Protein AF-A0A645JF62-F1 (afdb_monomer)

Secondary structure (DSSP, 8-state):
-HHHHHHHHSTTS-SSHHHHHH-BTTB--GGGGGGGG-PPPHHHHHHHHHHHH-SS-SS-TTEEEEESS-SSS-EEEEETTEEEEE-

Structure (mmCIF, N/CA/C/O backbone):
data_AF-A0A645JF62-F1
#
_entry.id   AF-A0A645JF62-F1
#
loop_
_atom_site.group_PDB
_atom_site.id
_atom_site.type_symbol
_atom_site.label_atom_id
_atom_site.label_alt_id
_atom_site.label_comp_id
_atom_site.label_asym_id
_atom_site.label_entity_id
_atom_site.label_seq_id
_atom_site.pdbx_PDB_ins_code
_atom_site.Cartn_x
_atom_site.Cartn_y
_atom_site.Cartn_z
_atom_site.occupancy
_atom_site.B_iso_or_equiv
_atom_site.auth_seq_id
_atom_site.auth_comp_id
_atom_site.auth_asym_id
_atom_site.auth_atom_id
_atom_site.pdbx_PDB_model_num
ATOM 1 N N . MET A 1 1 ? 3.777 -1.481 2.411 1.00 82.88 1 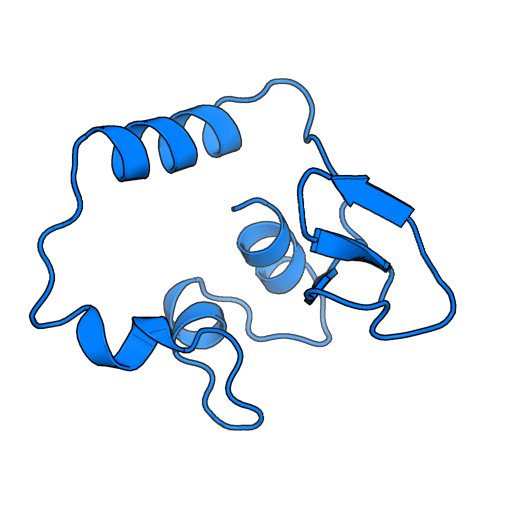MET A N 1
ATOM 2 C CA . MET A 1 1 ? 3.743 -2.954 2.342 1.00 82.88 1 MET A CA 1
ATOM 3 C C . MET A 1 1 ? 2.530 -3.488 3.081 1.00 82.88 1 MET A C 1
ATOM 5 O O . MET A 1 1 ? 1.659 -4.025 2.422 1.00 82.88 1 MET A O 1
ATOM 9 N N . GLU A 1 2 ? 2.418 -3.272 4.393 1.00 92.12 2 GLU A N 1
ATOM 10 C CA . GLU A 1 2 ? 1.351 -3.873 5.216 1.00 92.12 2 GLU A CA 1
ATOM 11 C C . GLU A 1 2 ? -0.075 -3.643 4.712 1.00 92.12 2 GLU A C 1
ATOM 13 O O . GLU A 1 2 ? -0.860 -4.575 4.732 1.00 92.12 2 GLU A O 1
ATOM 18 N N . VAL A 1 3 ? -0.391 -2.481 4.129 1.00 95.00 3 VAL A N 1
ATOM 19 C CA . VAL A 1 3 ? -1.713 -2.247 3.515 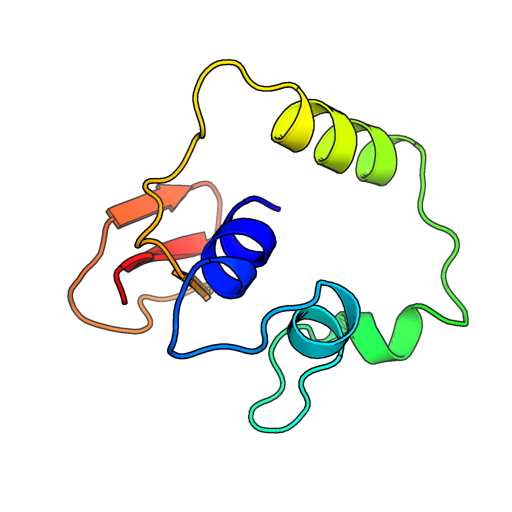1.00 95.00 3 VAL A CA 1
ATOM 20 C C . VAL A 1 3 ? -2.075 -3.295 2.445 1.00 95.00 3 VAL A C 1
ATOM 22 O O . VAL A 1 3 ? -3.240 -3.650 2.318 1.00 95.00 3 VAL A O 1
ATOM 25 N N . VAL A 1 4 ? -1.107 -3.824 1.686 1.00 95.44 4 VAL A N 1
ATOM 26 C CA . VAL A 1 4 ? -1.357 -4.919 0.725 1.00 95.44 4 VAL A CA 1
ATOM 27 C C . VAL A 1 4 ? -1.761 -6.196 1.461 1.00 95.44 4 VAL A C 1
ATOM 29 O O . VAL A 1 4 ? -2.715 -6.850 1.057 1.00 95.44 4 VAL A O 1
ATOM 32 N N . LEU A 1 5 ? -1.074 -6.521 2.559 1.00 94.38 5 LEU A N 1
ATOM 33 C CA . LEU A 1 5 ? -1.380 -7.690 3.387 1.00 94.38 5 LEU A CA 1
ATOM 34 C C . LEU A 1 5 ? -2.736 -7.535 4.090 1.00 94.38 5 LEU A C 1
ATOM 36 O O . LEU A 1 5 ? -3.539 -8.460 4.072 1.00 94.38 5 LEU A O 1
ATOM 40 N N . ASN A 1 6 ? -3.033 -6.349 4.622 1.00 96.06 6 ASN A N 1
ATOM 41 C CA . ASN A 1 6 ? -4.319 -6.035 5.247 1.00 96.06 6 ASN A CA 1
ATOM 42 C C . ASN A 1 6 ? -5.479 -6.170 4.256 1.00 96.06 6 ASN A C 1
ATOM 44 O O . ASN A 1 6 ? -6.534 -6.685 4.607 1.00 96.06 6 ASN A O 1
ATOM 48 N N . ARG A 1 7 ? -5.281 -5.766 2.995 1.00 96.75 7 ARG A N 1
ATOM 49 C CA . ARG A 1 7 ? -6.292 -5.936 1.941 1.00 96.75 7 ARG 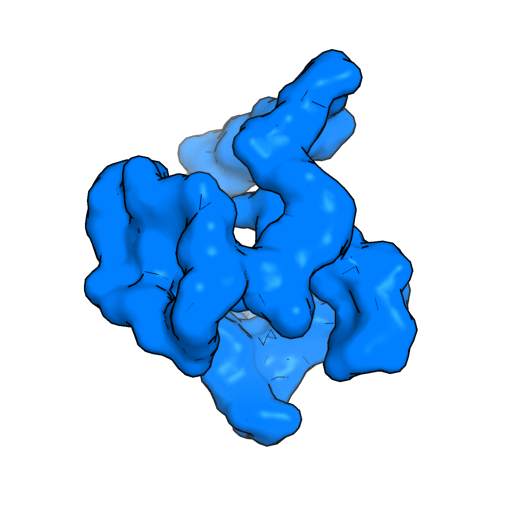A CA 1
ATOM 50 C C . ARG A 1 7 ? -6.583 -7.400 1.647 1.00 96.75 7 ARG A C 1
ATOM 52 O O . ARG A 1 7 ? -7.747 -7.746 1.559 1.00 96.75 7 ARG A O 1
ATOM 59 N N . ILE A 1 8 ? -5.564 -8.253 1.595 1.00 95.62 8 ILE A N 1
ATOM 60 C CA . ILE A 1 8 ? -5.756 -9.703 1.421 1.00 95.62 8 ILE A CA 1
ATOM 61 C C . ILE A 1 8 ? -6.608 -10.302 2.555 1.00 95.62 8 ILE A C 1
ATOM 63 O O . ILE A 1 8 ? -7.325 -11.276 2.347 1.00 95.62 8 ILE A O 1
ATOM 67 N N . LEU A 1 9 ? -6.544 -9.721 3.757 1.00 93.94 9 LEU A N 1
ATOM 68 C CA . LEU A 1 9 ? -7.328 -10.151 4.919 1.00 93.94 9 LEU A CA 1
ATOM 69 C C . LEU A 1 9 ? -8.724 -9.508 5.000 1.00 93.94 9 LEU A C 1
ATOM 71 O O . LEU A 1 9 ? -9.562 -9.981 5.771 1.00 93.94 9 LEU A O 1
ATOM 75 N N . SER A 1 10 ? -8.982 -8.435 4.249 1.00 95.62 10 SER A N 1
ATOM 76 C CA . SER A 1 10 ? -10.257 -7.717 4.273 1.00 95.62 10 SER A CA 1
ATOM 77 C C . SER A 1 10 ? -11.228 -8.299 3.237 1.00 95.62 10 SER A C 1
ATOM 79 O O . SER A 1 10 ? -10.861 -8.470 2.076 1.00 95.62 10 SER A O 1
ATOM 81 N N . PRO A 1 11 ? -12.504 -8.530 3.598 1.00 95.00 11 PRO A N 1
ATOM 82 C CA . PRO A 1 11 ? -13.516 -9.027 2.662 1.00 95.00 11 PRO A CA 1
ATOM 83 C C . PRO A 1 11 ? -13.886 -8.022 1.556 1.00 95.00 11 PRO A C 1
ATOM 85 O O . PRO A 1 11 ? -14.600 -8.383 0.622 1.00 95.00 11 PRO A O 1
ATOM 88 N N . SER A 1 12 ? -13.442 -6.766 1.657 1.00 94.00 12 SER A N 1
ATOM 89 C CA . SER A 1 12 ? -13.733 -5.710 0.677 1.00 94.00 12 SER A CA 1
ATOM 90 C C . SER A 1 12 ? -12.713 -5.624 -0.460 1.00 94.00 12 SER A C 1
ATOM 92 O O . SER A 1 12 ? -12.867 -4.793 -1.359 1.00 94.00 12 SER A O 1
ATOM 94 N N . PHE A 1 13 ? -11.673 -6.460 -0.439 1.00 95.44 13 PHE A N 1
ATOM 95 C CA . PHE A 1 13 ? -10.606 -6.487 -1.436 1.00 95.44 13 PHE A CA 1
ATOM 96 C C . PHE A 1 13 ? -10.365 -7.919 -1.940 1.00 95.44 13 PHE A C 1
ATOM 98 O O . PHE A 1 13 ? -10.858 -8.874 -1.340 1.00 95.44 13 PHE A O 1
ATOM 105 N N . PRO A 1 14 ? -9.636 -8.087 -3.059 1.00 96.00 14 PRO A N 1
ATOM 106 C CA . PRO A 1 14 ? -9.189 -9.407 -3.496 1.00 96.00 14 PRO A CA 1
ATOM 107 C C . PRO A 1 14 ? -8.306 -10.106 -2.454 1.00 96.00 14 PRO A C 1
ATOM 109 O O . PRO A 1 14 ? -7.603 -9.448 -1.685 1.00 96.00 14 PRO A O 1
ATOM 112 N N . ASP A 1 15 ? -8.292 -11.437 -2.475 1.00 95.94 15 ASP A N 1
ATOM 113 C CA . ASP A 1 15 ? -7.654 -12.289 -1.462 1.00 95.94 15 ASP A CA 1
ATOM 114 C C . ASP A 1 15 ? -6.267 -12.812 -1.885 1.00 95.94 15 ASP A C 1
ATOM 116 O O . ASP A 1 15 ? -5.685 -13.688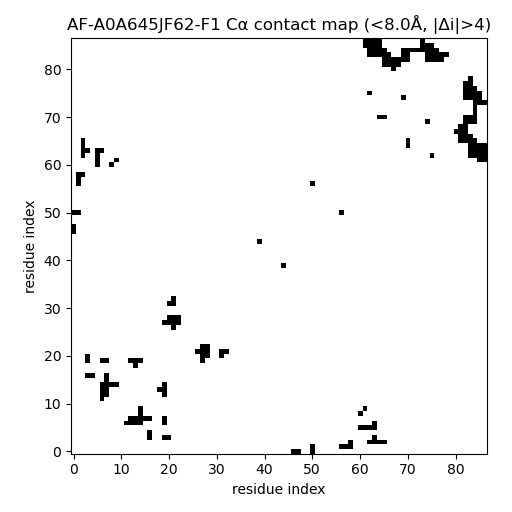 -1.241 1.00 95.94 15 ASP A O 1
ATOM 120 N N . THR A 1 16 ? -5.689 -12.243 -2.947 1.00 96.62 16 THR A N 1
ATOM 121 C CA . THR A 1 16 ? -4.334 -12.565 -3.404 1.00 96.62 16 THR A CA 1
ATOM 122 C C . THR A 1 16 ? -3.472 -11.319 -3.604 1.00 96.62 16 THR A C 1
ATOM 124 O O . THR A 1 16 ? -3.951 -10.243 -3.967 1.00 96.62 16 THR A O 1
ATOM 127 N N . VAL A 1 17 ? -2.155 -11.467 -3.400 1.00 95.19 17 VAL A N 1
ATOM 128 C CA . VAL A 1 17 ? -1.178 -10.387 -3.650 1.00 95.19 17 VAL A CA 1
ATOM 129 C C . VAL A 1 17 ? -1.274 -9.892 -5.092 1.00 95.19 17 VAL A C 1
ATOM 131 O O . VAL A 1 17 ? -1.242 -8.685 -5.318 1.00 95.19 17 VAL A O 1
ATOM 134 N N . ASP A 1 18 ? -1.397 -10.811 -6.053 1.00 95.50 18 ASP A N 1
ATOM 135 C CA . ASP A 1 18 ? -1.459 -10.480 -7.476 1.00 95.50 18 ASP A CA 1
ATOM 136 C C . ASP A 1 18 ? -2.685 -9.609 -7.776 1.00 95.50 18 ASP A C 1
ATOM 138 O O . ASP A 1 18 ? -2.544 -8.493 -8.277 1.00 95.50 18 ASP A O 1
ATOM 142 N N . GLU A 1 19 ? -3.875 -10.035 -7.353 1.00 96.00 19 GLU A N 1
ATOM 143 C CA . GLU A 1 19 ? -5.103 -9.290 -7.625 1.00 96.00 19 GLU A CA 1
ATOM 144 C C . GLU A 1 19 ? -5.147 -7.937 -6.906 1.00 96.00 19 GLU A C 1
ATOM 146 O O . GLU A 1 19 ? -5.602 -6.957 -7.497 1.00 96.00 19 GLU A O 1
ATOM 151 N N . VAL A 1 20 ? -4.629 -7.835 -5.674 1.00 96.06 20 VAL A N 1
ATOM 152 C CA . VAL A 1 20 ? -4.529 -6.552 -4.954 1.00 96.06 20 VAL A CA 1
ATOM 153 C C . VAL A 1 20 ? -3.548 -5.599 -5.644 1.00 96.06 20 VAL A C 1
ATOM 155 O O . VAL A 1 20 ? -3.848 -4.412 -5.807 1.00 96.06 20 VAL A O 1
ATOM 158 N N . VAL A 1 21 ? -2.371 -6.087 -6.051 1.00 95.31 21 VAL A N 1
ATOM 159 C CA . VAL A 1 21 ? -1.324 -5.264 -6.679 1.00 95.31 21 VAL A CA 1
ATOM 160 C C . VAL A 1 21 ? -1.721 -4.838 -8.093 1.00 95.31 21 VAL A C 1
ATOM 162 O O . VAL A 1 21 ? -1.508 -3.681 -8.465 1.00 95.31 21 VAL A O 1
ATOM 165 N N . TYR A 1 22 ? -2.321 -5.736 -8.875 1.00 95.62 22 TYR A N 1
ATOM 166 C CA . TYR A 1 22 ? -2.724 -5.483 -10.258 1.00 95.62 22 TYR A CA 1
ATOM 167 C C . TYR A 1 22 ? -4.153 -4.949 -10.410 1.00 95.62 22 TYR A C 1
ATOM 169 O O . TYR A 1 22 ? -4.601 -4.758 -11.544 1.00 95.62 22 TYR A O 1
ATOM 177 N N . GLN A 1 23 ? -4.870 -4.649 -9.322 1.00 94.06 23 GLN A N 1
ATOM 178 C CA . GLN A 1 23 ? -6.219 -4.087 -9.393 1.00 94.06 23 GLN A CA 1
ATOM 179 C C . GLN A 1 23 ? -6.252 -2.799 -10.238 1.00 94.06 23 GLN A C 1
ATOM 181 O O . GLN A 1 23 ? -5.566 -1.813 -9.948 1.00 94.06 23 GLN A O 1
ATOM 186 N N . ARG A 1 24 ? -7.091 -2.798 -11.287 1.00 91.06 24 ARG A N 1
ATOM 187 C CA . ARG A 1 24 ? -7.216 -1.685 -12.254 1.00 91.06 24 ARG A CA 1
ATOM 188 C C . ARG A 1 24 ? -8.481 -0.847 -12.111 1.00 91.06 24 ARG A C 1
ATOM 190 O O . ARG A 1 24 ? -8.551 0.226 -12.704 1.00 91.06 24 ARG A O 1
ATOM 197 N N . ASN A 1 25 ? -9.474 -1.319 -11.360 1.00 87.81 25 ASN A N 1
ATOM 198 C CA . ASN A 1 25 ? -10.738 -0.611 -11.183 1.00 87.81 25 ASN A CA 1
ATOM 199 C C . ASN A 1 25 ? -11.145 -0.543 -9.696 1.00 87.81 25 ASN A C 1
ATOM 201 O O . ASN A 1 25 ? -11.685 -1.519 -9.174 1.00 87.81 25 ASN A O 1
ATOM 205 N N . PRO A 1 26 ? -10.868 0.578 -9.002 1.00 87.88 26 PRO A N 1
ATOM 206 C CA . PRO A 1 26 ? -9.969 1.653 -9.432 1.00 87.88 26 PRO A CA 1
ATOM 207 C C . PRO A 1 26 ? -8.503 1.186 -9.435 1.00 87.88 26 PRO A C 1
ATOM 209 O O . PRO A 1 26 ? -8.162 0.180 -8.812 1.00 87.88 26 PRO A O 1
ATOM 212 N N . LEU A 1 27 ? -7.636 1.907 -10.150 1.00 90.75 27 LEU A N 1
ATOM 213 C CA . LEU A 1 27 ? -6.195 1.646 -10.141 1.00 90.75 27 LEU A CA 1
ATOM 214 C C . LEU A 1 27 ? -5.640 1.878 -8.729 1.00 90.75 27 LEU A C 1
ATOM 216 O O . LEU A 1 27 ? -5.686 3.003 -8.237 1.00 90.75 27 LEU A O 1
ATOM 220 N N . GLN A 1 28 ? -5.108 0.827 -8.101 1.00 90.12 28 GLN A N 1
ATOM 221 C CA . GLN A 1 28 ? -4.578 0.901 -6.732 1.00 90.12 28 GLN A CA 1
ATOM 222 C C . GLN A 1 28 ? -3.092 1.271 -6.692 1.00 90.12 28 GLN A C 1
ATOM 224 O O . GLN A 1 28 ? -2.689 2.160 -5.947 1.00 90.12 28 GLN A O 1
ATOM 229 N N . PHE A 1 29 ? -2.275 0.610 -7.516 1.00 93.06 29 PHE A N 1
ATOM 230 C CA . PHE A 1 29 ? -0.825 0.796 -7.545 1.00 93.06 29 PHE A CA 1
ATOM 231 C C . PHE A 1 29 ? -0.386 1.190 -8.952 1.00 93.06 29 PHE A C 1
ATOM 233 O O . PHE A 1 29 ? -0.291 0.347 -9.845 1.00 93.06 29 PHE A O 1
ATOM 240 N N . SER A 1 30 ? -0.089 2.475 -9.162 1.00 91.44 30 SER A N 1
ATOM 241 C CA . SER A 1 30 ? 0.395 2.966 -10.460 1.00 91.44 30 SER A CA 1
ATOM 242 C C . SER A 1 30 ? 1.677 2.278 -10.964 1.00 91.44 30 SER A C 1
ATOM 244 O O . SER A 1 30 ? 1.773 2.085 -12.177 1.00 91.44 30 SER A O 1
ATOM 246 N N . PRO A 1 31 ? 2.616 1.804 -10.111 1.00 92.62 31 PRO A N 1
ATOM 247 C CA . PRO A 1 31 ? 3.783 1.062 -10.591 1.00 92.62 31 PRO A CA 1
ATOM 248 C C . PRO A 1 31 ? 3.475 -0.347 -11.117 1.00 92.62 31 PRO A C 1
ATOM 250 O O . PRO A 1 31 ? 4.350 -0.945 -11.736 1.00 92.62 31 PRO A O 1
ATOM 253 N N . SER A 1 32 ? 2.265 -0.889 -10.910 1.00 93.88 32 SER A N 1
ATOM 254 C CA . SER A 1 32 ? 1.910 -2.256 -11.339 1.00 93.88 32 SER A CA 1
ATOM 255 C C . SER A 1 32 ? 2.139 -2.490 -12.837 1.00 93.88 32 SER A C 1
ATOM 257 O O . SER A 1 32 ? 2.614 -3.548 -13.240 1.00 93.88 32 SER A O 1
ATOM 259 N N . ALA A 1 33 ? 1.899 -1.474 -13.670 1.00 93.50 33 ALA A N 1
ATOM 260 C CA . ALA A 1 33 ? 2.145 -1.536 -15.110 1.00 93.50 33 ALA A CA 1
ATOM 261 C C . ALA A 1 33 ? 3.637 -1.647 -15.482 1.00 93.50 33 ALA A C 1
ATOM 263 O O . ALA A 1 33 ? 3.959 -2.082 -16.585 1.00 93.50 33 ALA A O 1
ATOM 264 N N . LEU A 1 34 ? 4.540 -1.257 -14.579 1.00 94.94 34 LEU A N 1
ATOM 265 C CA . LEU A 1 34 ? 5.986 -1.243 -14.804 1.00 94.94 34 LEU A CA 1
ATOM 266 C C . LEU A 1 34 ? 6.681 -2.514 -14.305 1.00 94.94 34 LEU A C 1
ATOM 268 O O . LEU A 1 34 ? 7.825 -2.749 -14.702 1.00 94.94 34 LEU A O 1
ATOM 272 N N . ILE A 1 35 ? 6.006 -3.342 -13.495 1.00 93.00 35 ILE A N 1
ATOM 273 C CA . ILE A 1 35 ? 6.557 -4.582 -12.916 1.00 93.00 35 ILE A CA 1
ATOM 274 C C . ILE A 1 35 ? 7.241 -5.475 -13.969 1.00 93.00 35 ILE A C 1
ATOM 276 O O . ILE A 1 35 ? 8.374 -5.879 -13.722 1.00 93.00 35 ILE A O 1
ATOM 280 N N . PRO A 1 36 ? 6.672 -5.724 -15.171 1.00 93.81 36 PRO A N 1
ATOM 281 C CA . PRO A 1 36 ? 7.311 -6.596 -16.166 1.00 93.81 36 PRO A CA 1
ATOM 282 C C . PRO A 1 36 ? 8.655 -6.084 -16.707 1.00 93.81 36 PRO A C 1
ATOM 284 O O . PRO A 1 36 ? 9.388 -6.829 -17.349 1.00 93.81 36 PRO A O 1
ATOM 287 N N . THR A 1 37 ? 8.953 -4.800 -16.503 1.00 96.19 37 THR A N 1
ATOM 288 C CA . THR A 1 37 ? 10.120 -4.107 -17.076 1.00 96.19 37 THR A CA 1
ATOM 289 C C . THR A 1 37 ? 11.057 -3.533 -16.019 1.00 96.19 37 THR A C 1
ATOM 291 O O . THR A 1 37 ? 12.087 -2.956 -16.358 1.00 96.19 37 THR A O 1
ATOM 294 N N . THR A 1 38 ? 10.704 -3.678 -14.741 1.00 95.38 38 THR A N 1
ATOM 295 C CA . THR A 1 38 ? 11.431 -3.077 -13.626 1.00 95.38 38 THR A CA 1
ATOM 296 C C . THR A 1 38 ? 12.047 -4.170 -12.775 1.00 95.38 38 THR A C 1
ATOM 298 O O . THR A 1 38 ? 11.338 -5.000 -12.213 1.00 95.38 38 THR A O 1
ATOM 301 N N . THR A 1 39 ? 13.368 -4.138 -12.632 1.00 95.94 39 THR A N 1
ATOM 302 C CA . THR A 1 39 ? 14.069 -4.998 -11.679 1.00 95.94 39 THR A CA 1
ATOM 303 C C . THR A 1 39 ? 14.031 -4.337 -10.298 1.00 95.94 39 THR A C 1
ATOM 305 O O . THR A 1 39 ? 14.562 -3.231 -10.160 1.00 95.94 39 THR A O 1
ATOM 308 N N . PRO A 1 40 ? 13.413 -4.957 -9.276 1.00 94.38 40 PRO A N 1
ATOM 309 C CA . PRO A 1 40 ? 13.471 -4.443 -7.911 1.00 94.38 40 PRO A CA 1
ATOM 310 C C . PRO A 1 40 ? 14.916 -4.438 -7.400 1.00 94.38 40 PRO A C 1
ATOM 312 O O . PRO A 1 40 ? 15.723 -5.292 -7.766 1.00 94.38 40 PRO A O 1
ATOM 315 N N . THR A 1 41 ? 15.241 -3.476 -6.542 1.00 96.19 41 THR A N 1
ATOM 316 C CA . THR A 1 41 ? 16.534 -3.416 -5.854 1.00 96.19 41 THR A CA 1
ATOM 317 C C . THR A 1 41 ? 16.457 -4.119 -4.500 1.00 96.19 41 THR A C 1
ATOM 319 O O . THR A 1 41 ? 15.371 -4.386 -3.978 1.00 96.19 41 THR A O 1
ATOM 322 N N . GLU A 1 42 ? 17.619 -4.353 -3.891 1.00 97.25 42 GLU A N 1
ATOM 323 C CA . GLU A 1 42 ? 17.739 -4.899 -2.533 1.00 97.25 42 GLU A CA 1
ATOM 324 C C . GLU A 1 42 ? 16.922 -4.122 -1.493 1.00 97.25 42 GLU A C 1
ATOM 326 O O . GLU A 1 42 ? 16.421 -4.703 -0.535 1.00 97.25 42 GLU A O 1
ATOM 331 N N . GLU A 1 43 ? 16.744 -2.810 -1.674 1.00 95.50 43 GLU A N 1
ATOM 332 C CA . GLU A 1 43 ? 15.943 -1.999 -0.758 1.00 95.50 43 GLU A CA 1
ATOM 333 C C . GLU A 1 43 ? 14.467 -2.419 -0.764 1.00 95.50 43 GLU A C 1
ATOM 335 O O . GLU A 1 43 ? 13.858 -2.539 0.300 1.00 95.50 43 GLU A O 1
ATOM 340 N N . GLN A 1 44 ? 13.896 -2.707 -1.941 1.00 93.94 44 GLN A N 1
ATOM 341 C CA . GLN A 1 44 ? 12.513 -3.180 -2.026 1.00 93.94 44 GLN A CA 1
ATOM 342 C C . GLN A 1 44 ? 12.360 -4.563 -1.389 1.00 93.94 44 GLN A C 1
ATOM 344 O O . GLN A 1 44 ? 11.403 -4.768 -0.643 1.00 93.94 44 GLN A O 1
ATOM 349 N N . TYR A 1 45 ? 13.307 -5.480 -1.623 1.00 95.38 45 TYR A N 1
ATOM 350 C CA . TYR A 1 45 ? 13.289 -6.801 -0.985 1.00 95.38 45 TYR A CA 1
ATOM 351 C C . TYR A 1 45 ? 13.363 -6.692 0.537 1.00 95.38 45 TYR A C 1
ATOM 353 O O . TYR A 1 45 ? 12.500 -7.230 1.226 1.00 95.38 45 TYR A O 1
ATOM 361 N N . ARG A 1 46 ? 14.301 -5.903 1.073 1.00 94.69 46 ARG A N 1
ATOM 362 C CA . ARG A 1 46 ? 14.419 -5.683 2.522 1.00 94.69 46 ARG A CA 1
ATOM 363 C C . ARG A 1 46 ? 13.165 -5.073 3.129 1.00 94.69 46 ARG A C 1
ATOM 365 O O . ARG A 1 46 ? 12.784 -5.450 4.234 1.00 94.69 46 ARG A O 1
ATOM 372 N N . ALA A 1 47 ? 12.515 -4.144 2.431 1.00 90.19 47 ALA A N 1
ATOM 373 C CA . ALA A 1 47 ? 11.265 -3.554 2.900 1.00 90.19 47 ALA A CA 1
ATOM 374 C C . ALA A 1 47 ? 10.137 -4.598 2.988 1.00 90.19 47 ALA A C 1
ATOM 376 O O . ALA A 1 47 ? 9.354 -4.573 3.939 1.00 90.19 47 ALA A O 1
ATOM 377 N N . VAL A 1 48 ? 10.065 -5.528 2.026 1.00 92.50 48 VAL A N 1
ATOM 378 C CA . VAL A 1 48 ? 9.117 -6.655 2.050 1.00 92.50 48 VAL A CA 1
ATOM 379 C C . VAL A 1 48 ? 9.439 -7.604 3.200 1.00 92.50 48 VAL A C 1
ATOM 381 O O . VAL A 1 48 ? 8.565 -7.897 4.010 1.00 92.50 48 VAL A O 1
ATOM 384 N N . GLU A 1 49 ? 10.692 -8.044 3.300 1.00 93.88 49 GLU A N 1
ATOM 385 C CA . GLU A 1 49 ? 11.151 -8.977 4.332 1.00 93.88 49 GLU A CA 1
ATOM 386 C C . GLU A 1 49 ? 10.936 -8.421 5.737 1.00 93.88 49 GLU A C 1
ATOM 388 O O . GLU A 1 49 ? 10.431 -9.126 6.603 1.00 93.88 49 GLU A O 1
ATOM 393 N N . THR A 1 50 ? 11.248 -7.141 5.950 1.00 90.88 50 THR A N 1
ATOM 394 C CA . THR A 1 50 ? 11.049 -6.477 7.244 1.00 90.88 50 THR A CA 1
ATOM 395 C C . THR A 1 50 ? 9.578 -6.482 7.643 1.00 90.88 50 THR A C 1
ATOM 397 O O . THR A 1 50 ? 9.270 -6.780 8.790 1.00 90.88 50 THR A O 1
ATOM 400 N N . ALA A 1 51 ? 8.664 -6.201 6.709 1.00 88.88 51 ALA A N 1
ATOM 401 C CA . ALA A 1 51 ? 7.231 -6.221 6.993 1.00 88.88 51 ALA A CA 1
ATOM 402 C C . ALA A 1 51 ? 6.706 -7.640 7.274 1.00 88.88 51 ALA A C 1
ATOM 404 O O . ALA A 1 51 ? 5.852 -7.814 8.134 1.00 88.88 51 ALA A O 1
ATOM 405 N N . LEU A 1 52 ? 7.219 -8.657 6.573 1.00 91.38 52 LEU A N 1
ATOM 406 C CA . LEU A 1 52 ? 6.826 -10.056 6.786 1.00 91.38 52 LEU A CA 1
ATOM 407 C C . LEU A 1 52 ? 7.405 -10.653 8.077 1.00 91.38 52 LEU A C 1
ATOM 409 O O . LEU A 1 52 ? 6.785 -11.529 8.674 1.00 91.38 52 LEU A O 1
ATOM 413 N N . ALA A 1 53 ? 8.594 -10.211 8.489 1.00 92.12 53 ALA A N 1
ATOM 414 C CA . ALA A 1 53 ? 9.290 -10.701 9.678 1.00 92.12 53 ALA A CA 1
ATOM 415 C C . ALA A 1 53 ? 8.990 -9.887 10.948 1.00 92.12 53 ALA A C 1
ATOM 417 O O . ALA A 1 53 ? 9.478 -10.240 12.025 1.00 92.12 53 ALA A O 1
ATOM 418 N N . ALA A 1 54 ? 8.237 -8.789 10.840 1.00 88.06 54 ALA A N 1
ATOM 419 C CA . ALA A 1 54 ? 7.909 -7.943 11.977 1.00 88.06 54 ALA A CA 1
ATOM 420 C C . ALA A 1 54 ? 7.102 -8.728 13.024 1.00 88.06 54 ALA A C 1
ATOM 422 O O . ALA A 1 54 ? 6.093 -9.355 12.710 1.00 88.06 54 ALA A O 1
ATOM 423 N N . ALA A 1 55 ? 7.548 -8.683 14.284 1.00 88.75 55 ALA A N 1
ATOM 424 C CA . ALA A 1 55 ? 6.830 -9.309 15.396 1.00 88.75 55 ALA A CA 1
ATOM 425 C C . ALA A 1 55 ? 5.489 -8.611 15.679 1.00 88.75 55 ALA A C 1
ATOM 427 O O . ALA A 1 55 ? 4.534 -9.254 16.109 1.00 88.75 55 ALA A O 1
ATOM 428 N N . GLU A 1 56 ? 5.431 -7.306 15.415 1.00 89.69 56 GLU A N 1
ATOM 429 C CA . GLU A 1 56 ? 4.234 -6.481 15.517 1.00 89.69 56 GLU A CA 1
ATOM 430 C C . GLU A 1 56 ? 4.080 -5.673 14.222 1.00 89.69 56 GLU A C 1
ATOM 432 O O . GLU A 1 56 ? 5.064 -5.073 13.773 1.00 89.69 56 GLU A O 1
ATOM 437 N N . PRO A 1 57 ? 2.885 -5.652 13.607 1.00 89.94 57 PRO A N 1
ATOM 438 C CA . PRO A 1 57 ? 2.642 -4.835 12.428 1.00 89.94 57 PRO A CA 1
ATOM 439 C C . PRO A 1 57 ? 2.650 -3.344 12.792 1.00 89.94 57 PRO A C 1
ATOM 441 O O . PRO A 1 57 ? 2.216 -2.942 13.872 1.00 89.94 57 PRO A O 1
ATOM 444 N N . ILE A 1 58 ? 3.120 -2.508 11.868 1.00 90.81 58 ILE A N 1
ATOM 445 C CA . ILE A 1 58 ? 3.089 -1.041 11.971 1.00 90.81 58 ILE A CA 1
ATOM 446 C C . ILE A 1 58 ? 1.644 -0.521 11.947 1.00 90.81 58 ILE A C 1
ATOM 448 O O . ILE A 1 58 ? 1.359 0.543 12.496 1.00 90.81 58 ILE A O 1
ATOM 452 N N . THR A 1 59 ? 0.741 -1.237 11.279 1.00 94.06 59 THR A N 1
ATOM 453 C CA . THR A 1 59 ? -0.659 -0.865 11.074 1.00 94.06 59 THR A CA 1
ATOM 454 C C . THR A 1 59 ? -1.618 -1.947 11.560 1.00 94.06 59 THR A C 1
ATOM 456 O O . THR A 1 59 ? -1.355 -3.140 11.426 1.00 94.06 59 THR A O 1
ATOM 459 N N . ASP A 1 60 ? -2.770 -1.531 12.090 1.00 95.38 60 ASP A N 1
ATOM 460 C CA . ASP A 1 60 ? -3.847 -2.462 12.439 1.00 95.38 60 ASP A CA 1
ATOM 461 C C . ASP A 1 60 ? -4.425 -3.118 11.171 1.00 95.38 60 ASP A C 1
ATOM 463 O O . ASP A 1 60 ? -4.416 -2.527 10.089 1.00 95.38 60 ASP A O 1
ATOM 467 N N . ALA A 1 61 ? -4.999 -4.316 11.311 1.00 94.75 61 ALA A N 1
ATOM 468 C CA . ALA A 1 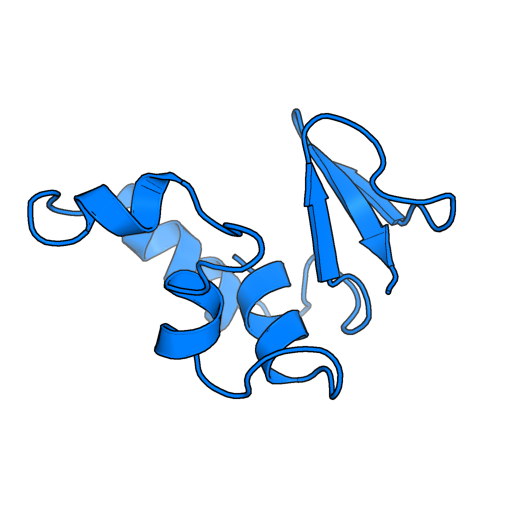61 ? -5.507 -5.103 10.182 1.00 94.75 61 ALA A CA 1
ATOM 469 C C . ALA A 1 61 ? -6.620 -4.414 9.361 1.00 94.75 61 ALA A C 1
ATOM 471 O O . ALA A 1 61 ? -6.807 -4.743 8.194 1.00 94.75 61 ALA A O 1
ATOM 472 N N . ASP A 1 62 ? -7.353 -3.458 9.939 1.00 97.06 62 ASP A N 1
ATOM 473 C CA . ASP A 1 62 ? -8.403 -2.694 9.249 1.00 97.06 62 ASP A CA 1
ATOM 474 C C . ASP A 1 62 ? -7.877 -1.419 8.557 1.00 97.06 62 ASP A C 1
ATOM 476 O O . ASP A 1 62 ? -8.655 -0.666 7.968 1.00 97.06 62 ASP A O 1
ATOM 480 N N . VAL A 1 63 ? -6.566 -1.150 8.599 1.00 97.69 63 VAL A N 1
ATOM 481 C CA . VAL A 1 63 ? -5.925 -0.037 7.884 1.00 97.69 63 VAL A CA 1
ATOM 482 C C . VAL A 1 63 ? -5.633 -0.463 6.445 1.00 97.69 63 VAL A C 1
ATOM 484 O O . VAL A 1 63 ? -4.609 -1.081 6.147 1.00 97.69 63 VAL A O 1
ATOM 487 N N . VAL A 1 64 ? -6.548 -0.116 5.537 1.00 96.88 64 VAL A N 1
ATOM 488 C CA . VAL A 1 64 ? -6.556 -0.588 4.136 1.00 96.88 64 VAL A CA 1
ATOM 489 C C . VAL A 1 64 ? -6.401 0.525 3.091 1.00 96.88 64 VAL A C 1
ATOM 491 O O . VAL A 1 64 ? -6.249 0.244 1.895 1.00 96.88 64 VAL A O 1
ATOM 494 N N . TYR A 1 65 ? -6.406 1.795 3.505 1.00 95.88 65 TYR A N 1
ATOM 495 C CA . TYR A 1 65 ? -6.193 2.933 2.608 1.00 95.88 65 TYR A CA 1
ATOM 496 C C . TYR A 1 65 ? -4.918 3.692 2.949 1.00 95.88 65 TYR A C 1
ATOM 498 O O . TYR A 1 65 ? -4.593 3.905 4.117 1.00 95.88 65 TYR A O 1
ATOM 506 N N . PHE A 1 66 ? -4.239 4.165 1.907 1.00 94.81 66 PHE A N 1
ATOM 507 C CA . PHE A 1 66 ? -3.131 5.102 2.009 1.00 94.81 66 PHE A CA 1
ATOM 508 C C . PHE A 1 66 ? -3.117 6.007 0.773 1.00 94.81 66 PHE A C 1
ATOM 510 O O . PHE A 1 66 ? -3.384 5.549 -0.338 1.00 94.81 66 PHE A O 1
ATOM 517 N N . SER A 1 67 ? -2.834 7.291 0.960 1.00 94.69 67 SER A N 1
ATOM 518 C CA . SER A 1 67 ? -2.680 8.269 -0.125 1.00 94.69 67 SER A CA 1
ATOM 519 C C . SER A 1 67 ? -1.926 9.497 0.398 1.00 94.69 67 SER A C 1
ATOM 521 O O . SER A 1 67 ? -1.617 9.576 1.585 1.00 94.69 67 SER A O 1
ATOM 523 N N . THR A 1 68 ? -1.603 10.464 -0.458 1.00 95.88 68 THR A N 1
ATOM 524 C CA . THR A 1 68 ? -1.001 11.747 -0.041 1.00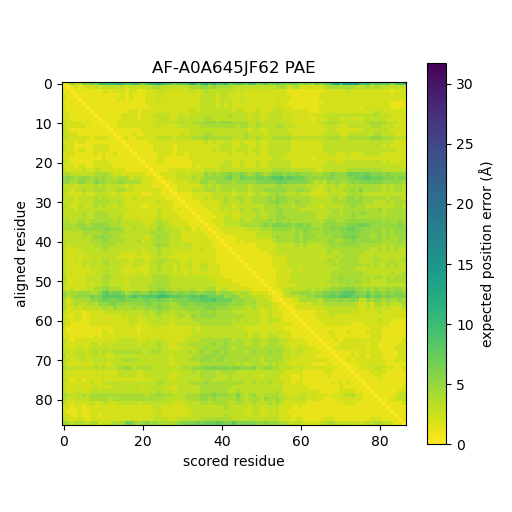 95.88 68 THR A CA 1
ATOM 525 C C . THR A 1 68 ? -1.989 12.660 0.696 1.00 95.88 68 THR A C 1
ATOM 527 O O . THR A 1 68 ? -1.597 13.675 1.269 1.00 95.88 68 THR A O 1
ATOM 530 N N . SER A 1 69 ? -3.270 12.291 0.718 1.00 96.75 69 SER A N 1
ATOM 531 C CA . SER A 1 69 ? -4.331 12.900 1.516 1.00 96.75 69 SER A CA 1
ATOM 532 C C . SER A 1 69 ? -5.231 11.820 2.124 1.00 96.75 69 SER A C 1
ATOM 534 O O . SER A 1 69 ? -5.169 10.653 1.742 1.00 96.75 69 SER A O 1
ATOM 536 N N . ALA A 1 70 ? -6.063 12.190 3.099 1.00 97.31 70 ALA A N 1
ATOM 537 C CA . ALA A 1 70 ? -6.985 11.247 3.724 1.00 97.31 70 ALA A CA 1
ATOM 538 C C . ALA A 1 70 ? -8.036 10.750 2.713 1.00 97.31 70 ALA A C 1
ATOM 540 O O . ALA A 1 70 ? -8.744 11.554 2.107 1.00 97.31 70 ALA A O 1
ATOM 541 N N . GLN A 1 71 ? -8.163 9.428 2.570 1.00 95.31 71 GLN A N 1
ATOM 542 C CA . GLN A 1 71 ? -9.166 8.810 1.693 1.00 95.31 71 GLN A CA 1
ATOM 543 C C . GLN A 1 71 ? -10.582 8.904 2.287 1.00 95.31 71 GLN A C 1
ATOM 545 O O . GLN A 1 71 ? -11.570 8.935 1.556 1.00 95.31 71 GLN A O 1
ATOM 550 N N . ASN A 1 72 ? -10.680 8.939 3.619 1.00 97.00 72 ASN A N 1
ATOM 551 C CA . ASN A 1 72 ? -11.921 9.080 4.373 1.00 97.00 72 ASN A CA 1
ATOM 552 C C . ASN A 1 72 ? -11.653 9.760 5.738 1.00 97.00 72 ASN A C 1
ATOM 554 O O . ASN A 1 72 ? -10.529 10.159 6.041 1.00 97.00 72 ASN A O 1
ATOM 558 N N . GLY A 1 73 ? -12.688 9.899 6.574 1.00 97.75 73 GLY A N 1
ATOM 559 C CA . GLY A 1 73 ? -12.572 10.511 7.907 1.00 97.75 73 GLY A CA 1
ATOM 560 C C . GLY A 1 73 ? -11.989 9.607 9.005 1.00 97.75 73 GLY A C 1
ATOM 561 O O . GLY A 1 73 ? -11.733 10.089 10.106 1.00 97.75 73 GLY A O 1
ATOM 562 N N . ARG A 1 74 ? -11.772 8.312 8.745 1.00 97.94 74 ARG A N 1
ATOM 563 C CA . ARG A 1 74 ? -11.264 7.321 9.712 1.00 97.94 74 ARG A CA 1
ATOM 564 C C . ARG A 1 74 ? -9.734 7.255 9.662 1.00 97.94 74 ARG A C 1
ATOM 566 O O . ARG A 1 74 ? -9.147 6.211 9.384 1.00 97.94 74 ARG A O 1
ATOM 573 N N . VAL A 1 75 ? -9.081 8.391 9.896 1.00 98.06 75 VAL A N 1
ATOM 574 C CA . VAL A 1 75 ? -7.614 8.500 9.867 1.00 98.06 75 VAL A CA 1
ATOM 575 C C . VAL A 1 75 ? -6.995 7.655 10.985 1.00 98.06 75 VAL A C 1
ATOM 577 O O . VAL A 1 75 ? -7.389 7.764 12.143 1.00 98.06 75 VAL A O 1
ATOM 580 N N . TYR A 1 76 ? -6.022 6.821 10.622 1.00 98.19 76 TYR A N 1
ATOM 581 C CA . TYR A 1 76 ? -5.187 6.063 11.551 1.00 98.19 76 TYR A CA 1
ATOM 582 C C . TYR A 1 76 ? -3.958 6.883 11.951 1.00 98.19 76 TYR A C 1
ATOM 584 O O . TYR A 1 76 ? -3.781 7.217 13.119 1.00 98.19 76 TYR A O 1
ATOM 592 N N . ALA A 1 77 ? -3.132 7.248 10.967 1.00 97.75 77 ALA A N 1
ATOM 593 C CA . ALA A 1 77 ? -1.902 8.002 11.174 1.00 97.75 77 ALA A CA 1
ATOM 594 C C . ALA A 1 77 ? -1.417 8.644 9.867 1.00 97.75 77 ALA A C 1
ATOM 596 O O . ALA A 1 77 ? -1.826 8.249 8.774 1.00 97.75 77 ALA A O 1
ATOM 597 N N . THR A 1 78 ? -0.480 9.583 9.984 1.00 97.69 78 THR A N 1
ATOM 598 C CA . THR A 1 78 ? 0.332 10.066 8.861 1.00 97.69 78 THR A CA 1
ATOM 599 C C . THR A 1 78 ? 1.756 9.557 9.046 1.00 97.69 78 THR A C 1
ATOM 601 O O . THR A 1 78 ? 2.383 9.854 10.062 1.00 97.69 78 THR A O 1
ATOM 604 N N . ILE A 1 79 ? 2.270 8.797 8.077 1.00 94.62 79 ILE A N 1
ATOM 605 C CA . ILE A 1 79 ? 3.630 8.240 8.097 1.00 94.62 79 ILE A CA 1
ATOM 606 C C . ILE A 1 79 ? 4.351 8.704 6.832 1.00 94.62 79 ILE A C 1
ATOM 608 O O . ILE A 1 79 ? 3.961 8.380 5.706 1.00 94.62 79 ILE A O 1
ATOM 612 N N . GLY A 1 80 ? 5.408 9.497 7.014 1.00 94.88 80 GLY A N 1
ATOM 613 C CA . GLY A 1 80 ? 6.068 10.184 5.907 1.00 94.88 80 GLY A CA 1
ATOM 614 C C . GLY A 1 80 ? 5.086 11.087 5.153 1.00 94.88 80 GLY 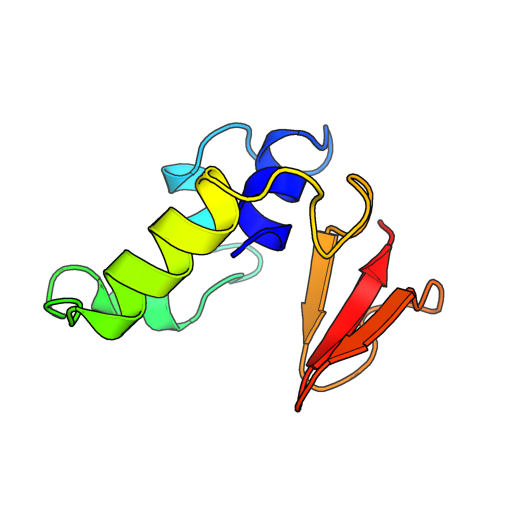A C 1
ATOM 615 O O . GLY A 1 80 ? 4.383 11.890 5.759 1.00 94.88 80 GLY A O 1
ATOM 616 N N . ALA A 1 81 ? 5.031 10.943 3.828 1.00 96.56 81 ALA A N 1
ATOM 617 C CA . ALA A 1 81 ? 4.144 11.718 2.956 1.00 96.56 81 ALA A CA 1
ATOM 618 C C . ALA A 1 81 ? 2.748 11.091 2.752 1.00 96.56 81 ALA A C 1
ATOM 620 O O . ALA A 1 81 ? 2.007 11.549 1.883 1.00 96.56 81 ALA A O 1
ATOM 621 N N . HIS A 1 82 ? 2.396 10.041 3.504 1.00 96.38 82 HIS A N 1
ATOM 622 C CA . HIS A 1 82 ? 1.143 9.309 3.318 1.00 96.38 82 HIS A CA 1
ATOM 623 C C . HIS A 1 82 ? 0.248 9.378 4.552 1.00 96.38 82 HIS A C 1
ATOM 625 O O . HIS A 1 82 ? 0.704 9.191 5.681 1.00 96.38 82 HIS A O 1
ATOM 631 N N . VAL A 1 83 ? -1.042 9.595 4.314 1.00 98.00 83 VAL A N 1
ATOM 632 C CA . VAL A 1 83 ? -2.114 9.461 5.298 1.00 98.00 83 VAL A CA 1
ATOM 633 C C . VAL A 1 83 ? -2.710 8.068 5.163 1.00 98.00 83 VAL A C 1
ATOM 635 O O . VAL A 1 83 ? -3.118 7.672 4.072 1.00 98.00 83 VAL A O 1
ATOM 638 N N . PHE A 1 84 ? -2.763 7.342 6.273 1.00 98.06 84 PHE A N 1
ATOM 639 C CA . PHE A 1 84 ? -3.333 6.007 6.377 1.00 98.06 84 PHE A CA 1
ATOM 640 C C . PHE A 1 84 ? -4.720 6.098 7.004 1.00 98.06 84 PHE A C 1
ATOM 642 O O . PHE A 1 84 ? -4.906 6.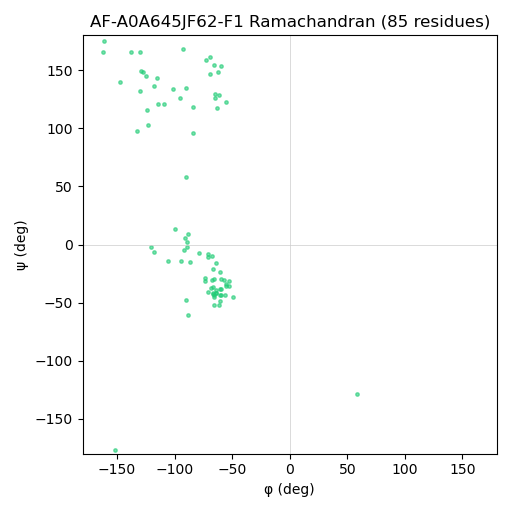774 8.021 1.00 98.06 84 PHE A O 1
ATOM 649 N N . CYS A 1 85 ? -5.693 5.413 6.413 1.00 98.19 85 CYS A N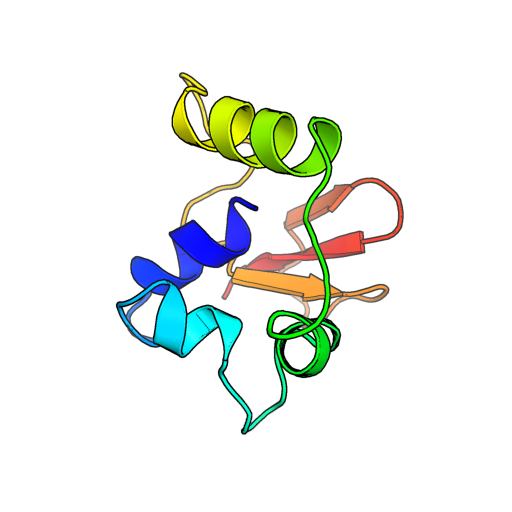 1
ATOM 650 C CA . CYS A 1 85 ? -7.065 5.382 6.907 1.00 98.19 85 CYS A CA 1
ATOM 651 C C . CYS A 1 85 ? -7.551 3.943 7.076 1.00 98.19 85 CYS A C 1
ATOM 653 O O . CYS A 1 85 ? -7.163 3.045 6.322 1.00 98.19 85 CYS A O 1
ATOM 655 N N . ARG A 1 86 ? -8.430 3.757 8.060 1.00 97.81 86 ARG A N 1
ATOM 656 C CA . ARG A 1 86 ? -9.178 2.515 8.259 1.00 97.81 86 ARG A CA 1
ATOM 657 C C . ARG A 1 86 ? -10.261 2.361 7.193 1.00 97.81 86 ARG A C 1
ATOM 659 O O . ARG A 1 86 ? -10.667 3.362 6.592 1.00 97.81 86 ARG A O 1
ATOM 666 N N . GLU A 1 87 ? -10.702 1.123 6.990 1.00 93.88 87 GLU A N 1
ATOM 667 C CA . GLU A 1 87 ? -11.753 0.734 6.037 1.00 93.88 87 GLU A CA 1
ATOM 668 C C . GLU A 1 87 ? -13.039 1.570 6.129 1.00 93.88 87 GLU A C 1
ATOM 670 O O . GLU A 1 87 ? -13.445 1.937 7.256 1.00 93.88 87 GLU A O 1
#

Organism: NCBI:txid1076179

Solvent-accessible surface area (backbone atoms only — not comparable to full-atom values): 5320 Å² total; per-residue (Å²): 110,64,43,62,59,19,26,38,73,34,92,91,45,49,75,39,71,64,54,49,45,61,32,67,86,70,70,69,42,83,64,48,83,44,52,94,80,52,83,81,52,71,67,58,51,51,54,52,51,50,64,74,66,44,94,65,74,96,62,62,68,57,36,54,44,72,36,80,50,70,88,57,90,51,65,73,50,72,60,89,78,30,24,30,15,41,115

pLDDT: mean 94.41, std 2.9, range [82.88, 98.19]

InterPro domains:
  IPR011105 Cell wall hydrolase, SleB [PF07486] (2-85)
  IPR042047 Cell wall hydrolase SleB, domain 1 [G3DSA:1.10.10.2520] (1-54)

Radius of gyration: 13.22 Å; Cα contacts (8 Å, |Δi|>4): 109; chains: 1; bounding box: 32×26×33 Å

Mean predicted aligned error: 2.85 Å

Sequence (87 aa):
MEVVLNRILSPSFPDTVDEVVYQRNPLQFSPSALIPTTTPTEEQYRAVETALAAAEPITDADVVYFSTSAQNGRVYATIGAHVFCRE

Foldseek 3Di:
DVLLVLQLVDPVHPVDSLCSCCPVVPHDHPCSVVVVPDDDDPVVVVVVVCQVPPPDHPDDSQFNDKDLDDPDPQWDDDDPSITIGGD